Protein AF-A0A7V9MES2-F1 (afdb_monomer)

Sequence (75 aa):
MASRLAATPEASGAQLAALATGTAHAGLTGAYVERGRVRDSSPLSTDEATARELWAVSETLVAPWAAPVSVIPPT

Radius of gyration: 17.65 Å; Cα contacts (8 Å, |Δi|>4): 25; chains: 1; bounding box: 54×29×32 Å

Mean predicted aligned error: 8.05 Å

Solvent-accessible surface area (backbone atoms only — not com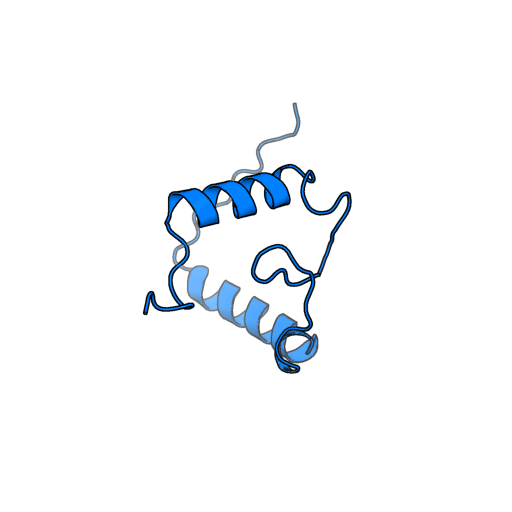parable to full-atom values): 5036 Å² total; per-residue (Å²): 134,84,75,96,78,72,75,52,72,66,60,48,49,52,53,50,50,29,50,78,70,34,74,71,48,73,87,75,73,98,73,45,71,55,97,90,35,82,46,87,69,61,75,73,80,70,38,63,66,61,52,53,52,52,48,57,51,48,52,63,73,42,53,90,72,56,69,84,81,76,79,76,75,88,128

Secondary structure (DSSP, 8-state):
---TT---HHHHHHHHHHHHTTSSSTT--S-EEETTEEE---GGGG-HHHHHHHHHHHHHHHGGG----------

Foldseek 3Di:
DDDPPDDDPVNVVVLVVCVVVCNLPNPDDPFDDDSSDTDDDDPVVPPPVVVVVVVVVVCVVCVVPDDPDDDPDDD

Structure (mmCIF, N/CA/C/O backbone):
data_AF-A0A7V9MES2-F1
#
_entry.id   AF-A0A7V9MES2-F1
#
loop_
_atom_site.group_PDB
_atom_site.id
_atom_site.type_symbol
_atom_site.label_atom_id
_atom_site.label_alt_id
_atom_site.label_comp_id
_atom_site.label_asym_id
_atom_site.label_entity_id
_atom_site.label_seq_id
_atom_site.pdbx_PDB_ins_code
_atom_site.Cartn_x
_atom_site.Cartn_y
_atom_site.Cartn_z
_atom_site.occupancy
_atom_site.B_iso_or_equiv
_atom_site.auth_seq_id
_atom_site.auth_comp_id
_atom_site.auth_asym_id
_atom_site.auth_atom_id
_atom_site.pdbx_PDB_model_num
ATOM 1 N N . MET A 1 1 ? 33.629 0.904 -9.004 1.00 38.25 1 MET A N 1
ATOM 2 C CA . MET A 1 1 ? 32.679 -0.139 -8.556 1.00 38.25 1 MET A CA 1
ATOM 3 C C . MET A 1 1 ? 31.325 0.537 -8.360 1.00 38.25 1 MET A C 1
ATOM 5 O O . MET A 1 1 ? 31.171 1.269 -7.394 1.00 38.25 1 MET A O 1
ATOM 9 N N . ALA A 1 2 ? 30.406 0.435 -9.327 1.00 42.62 2 ALA A N 1
ATOM 10 C CA . ALA A 1 2 ? 29.105 1.107 -9.240 1.00 42.62 2 ALA A CA 1
ATOM 11 C C . ALA A 1 2 ? 28.251 0.462 -8.135 1.00 42.62 2 ALA A C 1
ATOM 13 O O . ALA A 1 2 ? 28.161 -0.764 -8.052 1.00 42.62 2 ALA A O 1
ATOM 14 N N . SER A 1 3 ? 27.673 1.284 -7.262 1.00 46.88 3 SER A N 1
ATOM 15 C CA . SER A 1 3 ? 26.815 0.834 -6.164 1.00 46.88 3 SER A CA 1
ATOM 16 C C . SER A 1 3 ? 25.605 0.059 -6.702 1.00 46.88 3 SER A C 1
ATOM 18 O O . SER A 1 3 ? 24.879 0.557 -7.557 1.00 46.88 3 SER A O 1
ATOM 20 N N . ARG A 1 4 ? 25.350 -1.144 -6.167 1.00 56.44 4 ARG A N 1
ATOM 21 C CA . ARG A 1 4 ? 24.175 -1.990 -6.482 1.00 56.44 4 ARG A CA 1
ATOM 22 C C . ARG A 1 4 ? 22.835 -1.403 -5.983 1.00 56.44 4 ARG A C 1
ATOM 24 O O . ARG A 1 4 ? 21.805 -2.076 -6.064 1.00 56.44 4 ARG A O 1
ATOM 31 N N . LEU A 1 5 ? 22.834 -0.188 -5.429 1.00 58.94 5 LEU A N 1
ATOM 32 C CA . LEU A 1 5 ? 21.727 0.325 -4.618 1.00 58.94 5 LEU A CA 1
ATOM 33 C C . LEU A 1 5 ? 20.737 1.242 -5.348 1.00 58.94 5 LEU A C 1
ATOM 35 O O . LEU A 1 5 ? 19.590 1.278 -4.923 1.00 58.94 5 LEU A O 1
ATOM 39 N N . ALA A 1 6 ? 21.092 1.913 -6.444 1.00 62.09 6 ALA A N 1
ATOM 40 C CA . ALA A 1 6 ? 20.194 2.897 -7.057 1.00 62.09 6 ALA A CA 1
ATOM 41 C C . ALA A 1 6 ? 19.625 2.400 -8.395 1.00 62.09 6 ALA A C 1
ATOM 43 O O . ALA A 1 6 ? 20.347 2.303 -9.385 1.00 62.09 6 ALA A O 1
ATOM 44 N N . ALA A 1 7 ? 18.326 2.093 -8.430 1.00 74.75 7 ALA A N 1
ATOM 45 C CA . ALA A 1 7 ? 17.583 2.153 -9.686 1.00 74.75 7 ALA A CA 1
ATOM 46 C C . ALA A 1 7 ? 17.403 3.633 -10.053 1.00 74.75 7 ALA A C 1
ATOM 48 O O . ALA A 1 7 ? 17.194 4.462 -9.166 1.00 74.75 7 ALA A O 1
ATOM 49 N N . THR A 1 8 ? 17.492 3.978 -11.337 1.00 89.00 8 THR A N 1
ATOM 50 C CA . THR A 1 8 ? 17.133 5.335 -11.765 1.00 89.00 8 THR A CA 1
ATOM 51 C C . THR A 1 8 ? 15.613 5.528 -11.651 1.00 89.00 8 THR A C 1
ATOM 53 O O . THR A 1 8 ? 14.868 4.532 -11.623 1.00 89.00 8 THR A O 1
ATOM 56 N N . PRO A 1 9 ? 15.123 6.778 -11.590 1.00 91.56 9 PRO A N 1
ATOM 57 C CA . PRO A 1 9 ? 13.691 7.056 -11.654 1.00 91.56 9 PRO A CA 1
ATOM 58 C C . PRO A 1 9 ? 13.021 6.415 -12.876 1.00 91.56 9 PRO A C 1
ATOM 60 O O . PRO A 1 9 ? 11.961 5.812 -12.742 1.00 91.56 9 PRO A O 1
ATOM 63 N N . GLU A 1 10 ? 13.668 6.449 -14.042 1.00 93.50 10 GLU A N 1
ATOM 64 C CA . GLU A 1 10 ? 13.149 5.881 -15.292 1.00 93.50 10 GLU A CA 1
ATOM 65 C C . GLU A 1 10 ? 13.024 4.359 -15.207 1.00 93.50 10 GLU A C 1
ATOM 67 O O . GLU A 1 10 ? 11.991 3.795 -15.566 1.00 93.50 10 GLU A O 1
ATOM 72 N N . ALA A 1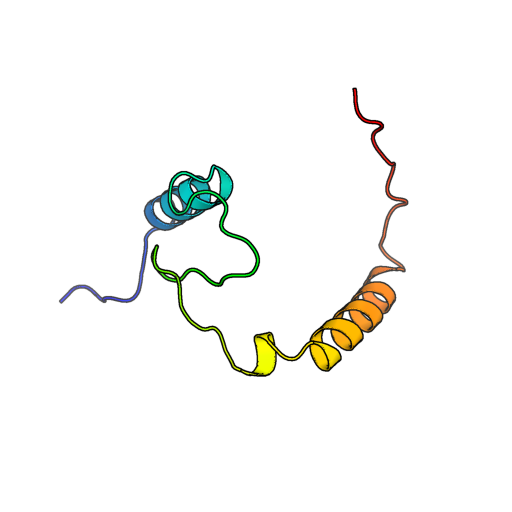 11 ? 14.050 3.681 -14.683 1.00 90.12 11 ALA A N 1
ATOM 73 C CA . ALA A 1 11 ? 14.024 2.232 -14.511 1.00 90.12 11 ALA A CA 1
ATOM 74 C C . ALA A 1 11 ? 12.938 1.797 -13.513 1.00 90.12 11 ALA A C 1
ATOM 76 O O . ALA A 1 11 ? 12.253 0.798 -13.737 1.00 90.12 11 ALA A O 1
ATOM 77 N N . SER A 1 12 ? 12.756 2.559 -12.431 1.00 90.44 12 SER A N 1
ATOM 78 C CA . SER A 1 12 ? 11.697 2.318 -11.443 1.00 90.44 12 SER A CA 1
ATOM 79 C C . SER A 1 12 ? 10.310 2.564 -12.039 1.00 90.44 12 SER A C 1
ATOM 81 O O . SER A 1 12 ? 9.410 1.742 -11.874 1.00 90.44 12 SER A O 1
ATOM 83 N N . GLY A 1 13 ? 10.152 3.654 -12.793 1.00 92.56 13 GLY A N 1
ATOM 84 C CA . GLY A 1 13 ? 8.909 4.003 -13.476 1.00 92.56 13 GLY A CA 1
ATOM 85 C C . GLY A 1 13 ? 8.493 2.951 -14.500 1.00 92.56 13 GLY A C 1
ATOM 86 O O . GLY A 1 13 ? 7.335 2.544 -14.518 1.00 92.56 13 GLY A O 1
ATOM 87 N N . ALA A 1 14 ? 9.438 2.435 -15.290 1.00 92.69 14 ALA A N 1
ATOM 88 C CA . ALA A 1 14 ? 9.172 1.360 -16.243 1.00 92.69 14 ALA A CA 1
ATOM 89 C C . ALA A 1 14 ? 8.694 0.070 -15.550 1.00 92.69 14 ALA A C 1
ATOM 91 O O . ALA A 1 14 ? 7.746 -0.564 -16.012 1.00 92.69 14 ALA A O 1
ATOM 92 N N . GLN A 1 15 ? 9.302 -0.303 -14.418 1.00 91.75 15 GLN A N 1
ATOM 93 C CA . GLN A 1 15 ? 8.879 -1.474 -13.638 1.00 91.75 15 GLN A CA 1
ATOM 94 C C . GLN A 1 15 ? 7.486 -1.286 -13.026 1.00 91.75 15 GLN A C 1
ATOM 96 O O . GLN A 1 15 ? 6.668 -2.204 -13.076 1.00 91.75 15 GLN A O 1
ATOM 101 N N . LEU A 1 16 ? 7.195 -0.096 -12.492 1.00 92.12 16 LEU A N 1
ATOM 102 C CA . LEU A 1 16 ? 5.876 0.228 -11.955 1.00 92.12 16 LEU A CA 1
ATOM 103 C C . LEU A 1 16 ? 4.803 0.204 -13.049 1.00 92.12 16 LEU A C 1
ATOM 105 O O . LEU A 1 16 ? 3.750 -0.397 -12.852 1.00 92.12 16 LEU A O 1
ATOM 109 N N . ALA A 1 17 ? 5.077 0.801 -14.211 1.00 93.62 17 ALA A N 1
ATOM 110 C CA . ALA A 1 17 ? 4.163 0.781 -15.349 1.00 93.62 17 ALA A CA 1
ATOM 111 C C . ALA A 1 17 ? 3.856 -0.656 -15.789 1.00 93.62 17 ALA A C 1
ATOM 113 O O . ALA A 1 17 ? 2.700 -0.993 -16.043 1.00 93.62 17 ALA A O 1
ATOM 114 N N . ALA A 1 18 ? 4.868 -1.526 -15.815 1.00 92.12 18 ALA A N 1
ATOM 115 C CA . ALA A 1 18 ? 4.679 -2.924 -16.173 1.00 92.12 18 ALA A CA 1
ATOM 116 C C . ALA A 1 18 ? 3.797 -3.690 -15.165 1.00 92.12 18 ALA A C 1
ATOM 118 O O . ALA A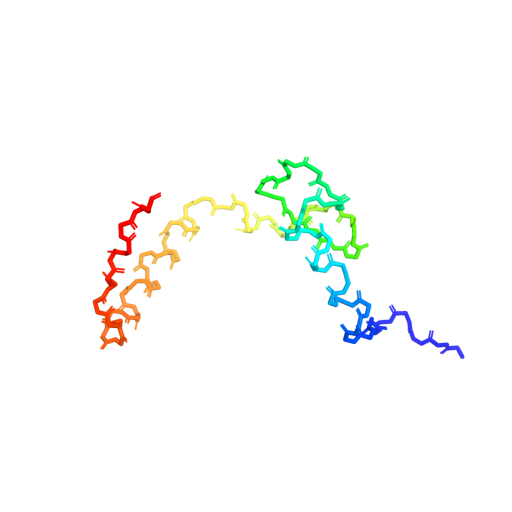 1 18 ? 3.004 -4.543 -15.561 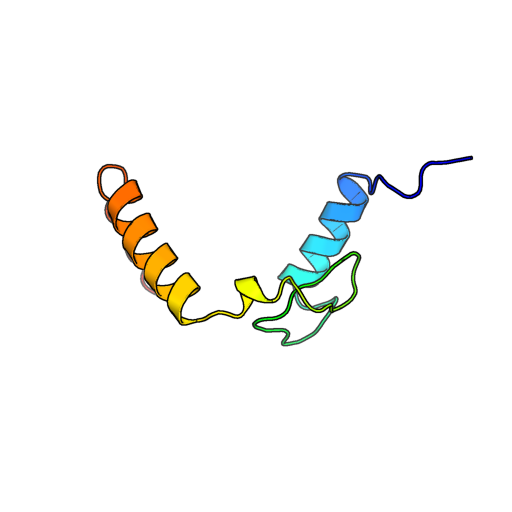1.00 92.12 18 ALA A O 1
ATOM 119 N N . LEU A 1 19 ? 3.887 -3.367 -13.871 1.00 91.81 19 LEU A N 1
ATOM 120 C CA . LEU A 1 19 ? 3.001 -3.925 -12.842 1.00 91.81 19 LEU A CA 1
ATOM 121 C C . LEU A 1 19 ? 1.572 -3.388 -12.969 1.00 91.81 19 LEU A C 1
ATOM 123 O O . LEU A 1 19 ? 0.631 -4.174 -13.024 1.00 91.81 19 LEU A O 1
ATOM 127 N N . ALA A 1 20 ? 1.413 -2.068 -13.077 1.00 91.00 20 ALA A N 1
ATOM 128 C CA . ALA A 1 20 ? 0.108 -1.411 -13.169 1.00 91.00 20 ALA A CA 1
ATOM 129 C C . ALA A 1 20 ? -0.688 -1.830 -14.417 1.00 91.00 20 ALA A C 1
ATOM 131 O O . ALA A 1 20 ? -1.914 -1.866 -14.392 1.00 91.00 20 ALA A O 1
ATOM 132 N N . THR A 1 21 ? 0.012 -2.166 -15.504 1.00 91.44 21 THR A N 1
ATOM 133 C CA . THR A 1 21 ? -0.588 -2.631 -16.766 1.00 91.44 21 THR A CA 1
ATOM 134 C C . THR A 1 21 ? -0.675 -4.156 -16.878 1.00 91.44 21 THR A C 1
ATOM 136 O O . THR A 1 21 ? -1.122 -4.664 -17.902 1.00 91.44 21 THR A O 1
ATOM 139 N N . GLY A 1 22 ? -0.245 -4.906 -15.854 1.00 87.38 22 GLY A N 1
ATOM 140 C CA . GLY A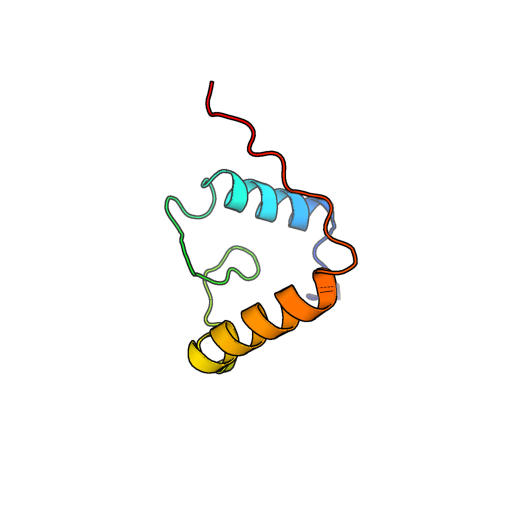 1 22 ? -0.305 -6.371 -15.835 1.00 87.38 22 GLY A CA 1
ATOM 141 C C . GLY A 1 22 ? 0.681 -7.080 -16.771 1.00 87.38 22 GLY A C 1
ATOM 142 O O . GLY A 1 22 ? 0.554 -8.283 -16.988 1.00 87.38 22 GLY A O 1
ATOM 143 N N . THR A 1 23 ? 1.674 -6.374 -17.318 1.00 89.88 23 THR A N 1
ATOM 144 C CA . THR A 1 23 ? 2.661 -6.945 -18.254 1.00 89.88 23 THR A CA 1
ATOM 145 C C . THR A 1 23 ? 3.833 -7.638 -17.554 1.00 89.88 23 THR A C 1
ATOM 147 O O . THR A 1 23 ? 4.449 -8.522 -18.144 1.00 89.88 23 THR A O 1
ATOM 150 N N . ALA A 1 24 ? 4.133 -7.289 -16.296 1.00 82.38 24 ALA A N 1
ATOM 151 C CA . ALA A 1 24 ? 5.189 -7.942 -15.513 1.00 82.38 24 ALA A CA 1
ATOM 152 C C . ALA A 1 24 ? 4.720 -9.219 -14.790 1.00 82.38 24 ALA A C 1
ATOM 154 O O . ALA A 1 24 ? 5.520 -10.136 -14.633 1.00 82.38 24 ALA A O 1
ATOM 155 N N . HIS A 1 25 ? 3.446 -9.281 -14.372 1.00 85.69 25 HIS A N 1
ATOM 156 C CA . HIS A 1 25 ? 2.814 -10.429 -13.698 1.00 85.69 25 HIS A CA 1
ATOM 157 C C . HIS A 1 25 ? 1.294 -10.385 -13.920 1.00 85.69 25 HIS A C 1
ATOM 159 O O . HIS A 1 25 ? 0.577 -9.676 -13.211 1.00 85.69 25 HIS A O 1
ATOM 165 N N . ALA A 1 26 ? 0.789 -11.109 -14.919 1.00 87.12 26 ALA A N 1
ATOM 166 C CA . ALA A 1 26 ? -0.635 -11.087 -15.250 1.00 87.12 26 ALA A CA 1
ATOM 167 C C . ALA A 1 26 ? -1.491 -11.634 -14.090 1.00 87.12 26 ALA A C 1
ATOM 169 O O . ALA A 1 26 ? -1.256 -12.742 -13.610 1.00 87.12 26 ALA A O 1
ATOM 170 N N . GLY A 1 27 ? -2.490 -10.861 -13.649 1.00 84.12 27 GLY A N 1
ATOM 171 C CA . GLY A 1 27 ? -3.444 -11.274 -12.610 1.00 84.12 27 GLY A CA 1
ATOM 172 C C . GLY A 1 27 ? -2.904 -11.273 -11.173 1.00 84.12 27 GLY A C 1
ATOM 173 O O . GLY A 1 27 ? -3.563 -11.801 -10.279 1.00 84.12 27 GLY A O 1
ATOM 174 N N . LEU A 1 28 ? -1.726 -10.693 -10.924 1.00 88.38 28 LEU A N 1
ATOM 175 C CA . LEU A 1 28 ? -1.134 -10.649 -9.588 1.00 88.38 28 LEU A CA 1
ATOM 176 C C . LEU A 1 28 ? -1.968 -9.779 -8.632 1.00 88.38 28 LEU A C 1
ATOM 178 O O . LEU A 1 28 ? -2.173 -8.595 -8.882 1.00 88.38 28 LEU A O 1
ATOM 182 N N . THR A 1 29 ? -2.410 -10.358 -7.515 1.00 89.44 29 THR A N 1
ATOM 183 C CA . THR A 1 29 ? -3.134 -9.663 -6.437 1.00 89.44 29 THR A CA 1
ATOM 184 C C . THR A 1 29 ? -2.525 -10.038 -5.089 1.00 89.44 29 THR A C 1
ATOM 186 O O . THR A 1 29 ? -2.156 -11.191 -4.882 1.00 89.44 29 THR A O 1
ATOM 189 N N . GLY A 1 30 ? -2.414 -9.071 -4.172 1.00 88.69 30 GLY A N 1
ATOM 190 C CA . GLY A 1 30 ? -2.005 -9.321 -2.782 1.00 88.69 30 GLY A CA 1
ATOM 191 C C . GLY A 1 30 ? -0.536 -9.711 -2.580 1.00 88.69 30 GLY A C 1
ATOM 192 O O . GLY A 1 30 ? -0.190 -10.222 -1.521 1.00 88.69 30 GLY A O 1
ATOM 193 N N . ALA A 1 31 ? 0.330 -9.488 -3.572 1.00 91.75 31 ALA A N 1
ATOM 194 C CA . ALA A 1 31 ? 1.743 -9.851 -3.510 1.00 91.75 31 ALA A CA 1
ATOM 195 C C . ALA A 1 31 ? 2.657 -8.622 -3.479 1.00 91.75 31 ALA A C 1
ATOM 197 O O . ALA A 1 31 ? 2.351 -7.579 -4.060 1.00 91.75 31 ALA A O 1
ATOM 198 N N . TYR A 1 32 ? 3.822 -8.777 -2.853 1.00 93.44 32 TYR A N 1
ATOM 199 C CA . TYR A 1 32 ? 4.872 -7.768 -2.841 1.00 93.44 32 TYR A CA 1
ATOM 200 C C . TYR A 1 32 ? 5.892 -8.041 -3.954 1.00 93.44 32 TYR A C 1
ATOM 202 O O . TYR A 1 32 ? 6.355 -9.171 -4.130 1.00 93.44 32 TYR A O 1
ATOM 210 N N . VAL A 1 33 ? 6.241 -7.004 -4.722 1.00 93.19 33 VAL A N 1
ATOM 211 C CA . VAL A 1 33 ? 7.208 -7.096 -5.823 1.00 93.19 33 VAL A CA 1
ATOM 212 C C . VAL A 1 33 ? 8.416 -6.222 -5.529 1.00 93.19 33 VAL A C 1
ATOM 214 O O . VAL A 1 33 ? 8.311 -5.005 -5.412 1.00 93.19 33 VAL A O 1
ATOM 217 N N . GLU A 1 34 ? 9.589 -6.843 -5.500 1.00 90.69 34 GLU A N 1
ATOM 218 C CA . GLU A 1 34 ? 10.869 -6.174 -5.327 1.00 90.69 34 GLU A CA 1
ATOM 219 C C . GLU A 1 34 ? 11.736 -6.398 -6.570 1.00 90.69 34 GLU A C 1
ATOM 221 O O . GLU A 1 34 ? 12.068 -7.534 -6.927 1.00 90.69 34 GLU A O 1
ATOM 226 N N . ARG A 1 35 ? 12.120 -5.305 -7.246 1.00 86.31 35 ARG A N 1
ATOM 227 C CA . ARG A 1 35 ? 12.988 -5.332 -8.443 1.00 86.31 35 ARG A CA 1
ATOM 228 C C . ARG A 1 35 ? 12.486 -6.322 -9.509 1.00 86.31 35 ARG A C 1
ATOM 230 O O . ARG A 1 35 ? 13.251 -7.130 -10.038 1.00 86.31 35 ARG A O 1
ATOM 237 N N . GLY A 1 36 ? 11.180 -6.284 -9.776 1.00 86.75 36 GLY A N 1
ATOM 238 C CA . GLY A 1 36 ? 10.499 -7.126 -10.765 1.00 86.75 36 GLY A CA 1
ATOM 239 C C . GLY A 1 36 ? 10.201 -8.564 -10.325 1.00 86.75 36 GLY A C 1
ATOM 240 O O . GLY A 1 36 ? 9.623 -9.320 -11.104 1.00 86.75 36 GLY A O 1
ATOM 241 N N . ARG A 1 37 ? 10.557 -8.967 -9.099 1.00 89.75 37 ARG A N 1
ATOM 242 C CA . ARG A 1 37 ? 10.315 -10.324 -8.586 1.00 89.75 37 ARG A CA 1
ATOM 243 C C . ARG A 1 37 ? 9.329 -10.312 -7.431 1.00 89.75 37 ARG A C 1
ATOM 245 O O . ARG A 1 37 ? 9.449 -9.476 -6.542 1.00 89.75 37 ARG A O 1
ATOM 252 N N . VAL A 1 38 ? 8.415 -11.277 -7.417 1.00 93.25 38 VAL A N 1
ATOM 253 C CA . VAL A 1 38 ? 7.563 -11.533 -6.251 1.00 93.25 38 VAL A CA 1
ATOM 254 C C . VAL A 1 38 ? 8.438 -12.006 -5.092 1.00 93.25 38 VAL A C 1
ATOM 256 O O . VAL A 1 38 ? 9.316 -12.856 -5.276 1.00 93.25 38 VAL A O 1
ATOM 259 N N . ARG A 1 39 ? 8.234 -11.416 -3.917 1.00 93.38 39 ARG A N 1
ATOM 260 C CA . ARG A 1 39 ? 8.973 -11.711 -2.690 1.00 93.38 39 ARG A CA 1
ATOM 261 C C . ARG A 1 39 ? 8.031 -11.701 -1.500 1.00 93.38 39 ARG A C 1
ATOM 263 O O . ARG A 1 39 ? 7.036 -10.980 -1.502 1.00 93.38 39 ARG A O 1
ATOM 270 N N . ASP A 1 40 ? 8.410 -12.445 -0.472 1.00 93.12 40 ASP A N 1
ATOM 271 C CA . ASP A 1 40 ? 7.792 -12.292 0.834 1.00 93.12 40 ASP A CA 1
ATOM 272 C C . ASP A 1 40 ? 8.141 -10.912 1.393 1.00 93.12 40 ASP A C 1
ATOM 274 O O . ASP A 1 40 ? 9.280 -10.443 1.303 1.00 93.12 40 ASP A O 1
ATOM 278 N N . SER A 1 41 ? 7.129 -10.258 1.947 1.00 92.38 41 SER A N 1
ATOM 279 C CA . SER A 1 41 ? 7.292 -9.028 2.710 1.00 92.38 41 SER A CA 1
ATOM 280 C C . SER A 1 41 ? 7.597 -9.367 4.178 1.00 92.38 41 SER A C 1
ATOM 282 O O . SER A 1 41 ? 7.807 -10.525 4.546 1.00 92.38 41 SER A O 1
ATOM 284 N N . SER A 1 42 ? 7.654 -8.360 5.048 1.00 93.12 42 SER A N 1
ATOM 285 C CA . SER A 1 42 ? 7.822 -8.581 6.484 1.00 93.12 42 SER A CA 1
ATOM 286 C C . SER A 1 42 ? 6.663 -9.419 7.057 1.00 93.12 42 SER A C 1
ATOM 288 O O . SER A 1 42 ? 5.521 -9.239 6.629 1.00 93.12 42 SER A O 1
ATOM 290 N N . PRO A 1 43 ? 6.894 -10.279 8.067 1.00 92.62 43 PRO A N 1
ATOM 291 C CA . PRO A 1 43 ? 5.820 -11.073 8.673 1.00 92.62 43 PRO A CA 1
ATOM 292 C C . PRO A 1 43 ? 4.643 -10.224 9.177 1.00 92.62 43 PRO A C 1
ATOM 294 O O . PRO A 1 43 ? 3.486 -10.572 8.957 1.00 92.62 43 PRO A O 1
ATOM 297 N N . LEU A 1 44 ? 4.930 -9.056 9.766 1.00 94.12 44 LEU A N 1
ATOM 298 C CA . LEU A 1 44 ? 3.902 -8.122 10.238 1.00 94.12 44 LEU A CA 1
ATOM 299 C C . LEU A 1 44 ? 3.007 -7.588 9.114 1.00 94.12 44 LEU A C 1
ATOM 301 O O . LEU A 1 44 ? 1.850 -7.279 9.363 1.00 94.12 44 LEU A O 1
ATOM 305 N N . SER A 1 45 ? 3.500 -7.506 7.873 1.00 92.62 45 SER A N 1
ATOM 306 C CA . SER A 1 45 ? 2.676 -7.055 6.742 1.00 92.62 45 SER A CA 1
ATOM 307 C C . SER A 1 45 ? 1.566 -8.038 6.353 1.00 92.62 45 SER A C 1
ATOM 309 O O . SER A 1 45 ? 0.669 -7.669 5.602 1.00 92.62 45 SER A O 1
ATOM 311 N N . THR A 1 46 ? 1.616 -9.270 6.871 1.00 93.00 46 THR A N 1
ATOM 312 C CA . THR A 1 46 ? 0.578 -10.294 6.675 1.00 93.00 46 THR A CA 1
ATOM 313 C C . THR A 1 46 ? -0.343 -10.465 7.884 1.00 93.00 46 THR A C 1
ATOM 315 O O . THR A 1 46 ? -1.259 -11.283 7.837 1.00 93.00 46 THR A O 1
ATOM 318 N N . ASP A 1 47 ? -0.132 -9.702 8.964 1.00 96.81 47 ASP A N 1
ATOM 319 C CA . ASP A 1 47 ? -1.015 -9.732 10.129 1.00 96.81 47 ASP A CA 1
ATOM 320 C C . ASP A 1 47 ? -2.316 -8.972 9.841 1.00 96.81 47 ASP A C 1
ATOM 322 O O . ASP A 1 47 ? -2.377 -7.740 9.850 1.00 96.81 47 ASP A O 1
ATOM 326 N N . GLU A 1 48 ? -3.377 -9.735 9.597 1.00 96.75 48 GLU A N 1
ATOM 327 C CA . GLU A 1 48 ? -4.697 -9.206 9.273 1.00 96.75 48 GLU A CA 1
ATOM 328 C C . GLU A 1 48 ? -5.316 -8.399 10.424 1.00 96.75 48 GLU A C 1
ATOM 330 O O . GLU A 1 48 ? -6.034 -7.430 10.178 1.00 96.75 48 GLU A O 1
ATOM 335 N N . ALA A 1 49 ? -5.049 -8.764 11.684 1.00 97.50 49 ALA A N 1
ATOM 336 C CA . ALA A 1 49 ? -5.593 -8.037 12.827 1.00 97.50 49 ALA A CA 1
ATOM 337 C C . ALA A 1 49 ? -4.979 -6.635 12.906 1.00 97.50 49 ALA A C 1
ATOM 339 O O . ALA A 1 49 ? -5.714 -5.647 12.965 1.00 97.50 49 ALA A O 1
ATOM 340 N N . THR A 1 50 ? -3.652 -6.559 12.790 1.00 96.94 50 THR A N 1
ATOM 341 C CA . THR A 1 50 ? -2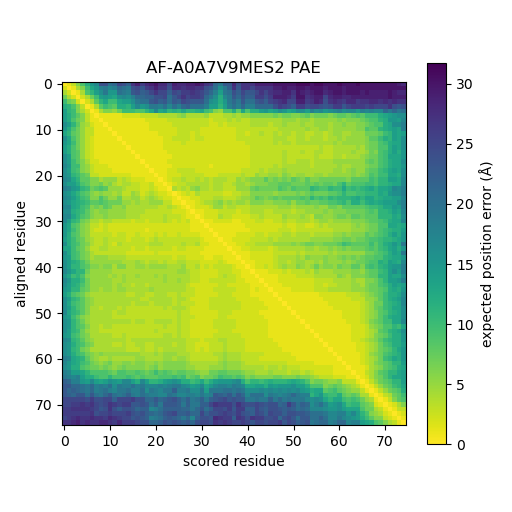.922 -5.288 12.719 1.00 96.94 50 THR A CA 1
ATOM 342 C C . THR A 1 50 ? -3.352 -4.466 11.501 1.00 96.94 50 THR A C 1
ATOM 344 O O . THR A 1 50 ? -3.553 -3.259 11.620 1.00 96.94 50 THR A O 1
ATOM 347 N N . ALA A 1 51 ? -3.556 -5.090 10.335 1.00 97.12 51 ALA A N 1
ATOM 348 C CA . ALA A 1 51 ? -4.021 -4.387 9.137 1.00 97.12 51 ALA A CA 1
ATOM 349 C C . ALA A 1 51 ? -5.418 -3.765 9.325 1.00 97.12 51 ALA A C 1
ATOM 351 O O . ALA A 1 51 ? -5.643 -2.618 8.930 1.00 97.12 51 ALA A O 1
ATOM 352 N N . ARG A 1 52 ? -6.348 -4.491 9.963 1.00 98.19 52 ARG A N 1
ATOM 353 C CA . ARG A 1 52 ? -7.696 -3.990 10.276 1.00 98.19 52 ARG A CA 1
ATOM 354 C C . ARG A 1 52 ? -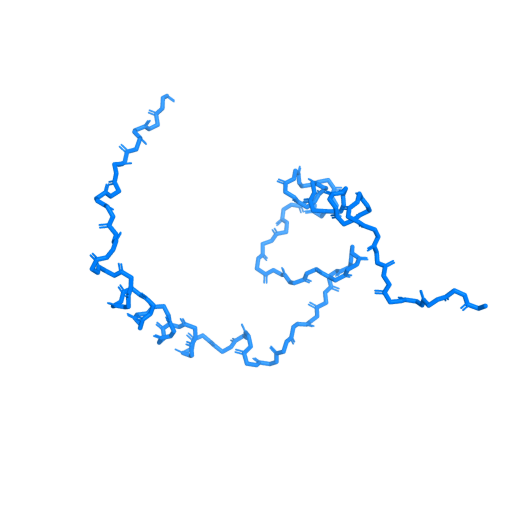7.666 -2.837 11.280 1.00 98.19 52 ARG A C 1
ATOM 356 O O . ARG A 1 52 ? -8.355 -1.841 11.075 1.00 98.19 52 ARG A O 1
ATOM 363 N N . GLU A 1 53 ? -6.862 -2.948 12.336 1.00 98.25 53 GLU A N 1
ATOM 364 C CA . GLU A 1 53 ? -6.694 -1.870 13.318 1.00 98.25 53 GLU A CA 1
ATOM 365 C C . GLU A 1 53 ? -6.084 -0.619 12.674 1.00 98.25 53 GLU A C 1
ATOM 367 O O . GLU A 1 53 ? -6.606 0.487 12.836 1.00 98.25 53 GLU A O 1
ATOM 372 N N . LEU A 1 54 ? -5.031 -0.797 11.871 1.00 97.75 54 LEU A N 1
ATOM 373 C CA . LEU A 1 54 ? -4.381 0.291 11.149 1.00 97.75 54 LEU A CA 1
ATOM 374 C C . LEU A 1 54 ? -5.357 1.023 10.224 1.00 97.75 54 LEU A C 1
ATOM 376 O O . LEU A 1 54 ? -5.322 2.252 10.157 1.00 97.75 54 LEU A O 1
ATOM 380 N N . 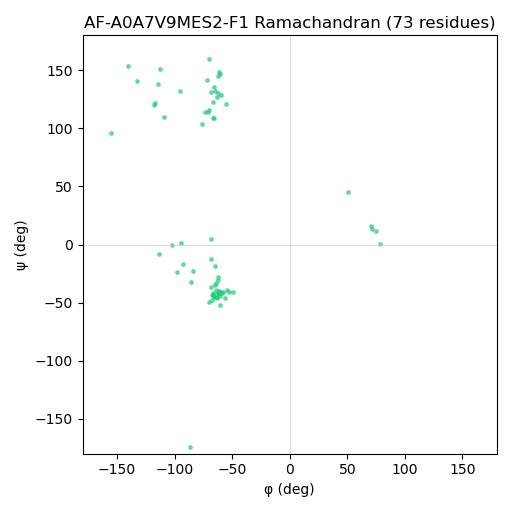TRP A 1 55 ? -6.235 0.293 9.532 1.00 97.44 55 TRP A N 1
ATOM 381 C CA . TRP A 1 55 ? -7.263 0.892 8.684 1.00 97.44 55 TRP A CA 1
ATOM 382 C C . TRP A 1 55 ? -8.212 1.788 9.490 1.00 97.44 55 TRP A C 1
ATOM 384 O O . TRP A 1 55 ? -8.350 2.968 9.172 1.00 97.44 55 TRP A O 1
ATOM 394 N N . ALA A 1 56 ? -8.788 1.271 10.580 1.00 97.69 56 ALA A N 1
ATOM 395 C CA . ALA A 1 56 ? -9.736 2.015 11.415 1.00 97.69 56 ALA A CA 1
ATOM 396 C C . ALA A 1 56 ? -9.118 3.281 12.040 1.00 97.69 56 ALA A C 1
ATOM 398 O O . ALA A 1 56 ? -9.740 4.350 12.089 1.00 97.69 56 ALA A O 1
ATOM 399 N N . VAL A 1 57 ? -7.864 3.189 12.494 1.00 98.06 57 VAL A N 1
ATOM 400 C CA . VAL A 1 57 ? -7.128 4.350 13.013 1.00 98.06 57 VAL A CA 1
ATOM 401 C C . VAL A 1 57 ? -6.863 5.354 11.894 1.00 98.06 57 VAL A C 1
ATOM 403 O O . VAL A 1 57 ? -7.067 6.552 12.088 1.00 98.06 57 VAL A O 1
ATOM 406 N N . SER A 1 58 ? -6.463 4.885 10.711 1.00 97.12 58 SER A N 1
ATOM 407 C CA . SER A 1 58 ? -6.201 5.755 9.560 1.00 97.12 58 SER A CA 1
ATOM 408 C C . SER A 1 58 ? -7.451 6.526 9.142 1.00 97.12 58 SER A C 1
ATOM 410 O O . SER A 1 58 ? -7.365 7.737 8.958 1.00 97.12 58 SER A O 1
ATOM 412 N N . GLU A 1 59 ? -8.614 5.869 9.073 1.00 95.50 59 GLU A N 1
ATOM 413 C CA . GLU A 1 59 ? -9.904 6.523 8.808 1.00 95.50 59 GLU A CA 1
ATOM 414 C C . GLU A 1 59 ? -10.187 7.634 9.821 1.00 95.50 59 GLU A C 1
ATOM 416 O O . GLU A 1 59 ? -10.518 8.754 9.437 1.00 95.50 59 GLU A O 1
ATOM 421 N N . THR A 1 60 ? -9.977 7.360 11.111 1.00 96.38 60 THR A N 1
ATOM 422 C CA . THR A 1 60 ? -10.176 8.349 12.180 1.00 96.38 60 THR A CA 1
ATOM 423 C C . THR A 1 60 ? -9.242 9.553 12.026 1.00 96.38 60 THR A C 1
ATOM 425 O O . THR A 1 60 ? -9.663 10.694 12.217 1.00 96.38 60 THR A O 1
ATOM 428 N N . LEU A 1 61 ? -7.980 9.319 11.655 1.00 96.88 61 LEU A N 1
ATOM 429 C CA . LEU A 1 61 ? -6.978 10.374 11.489 1.00 96.88 61 LEU A CA 1
ATOM 430 C C . LEU A 1 61 ? -7.269 11.284 10.289 1.00 96.88 61 LEU A C 1
ATOM 432 O O . LEU A 1 61 ? -7.023 12.489 10.362 1.00 96.88 61 LEU A O 1
ATOM 436 N N . VAL A 1 62 ? -7.782 10.726 9.189 1.00 94.88 62 VAL A N 1
ATOM 437 C CA . VAL A 1 62 ? -8.036 11.488 7.955 1.00 94.88 62 VAL A CA 1
ATOM 438 C C . VAL A 1 62 ? -9.455 12.038 7.861 1.00 94.88 62 VAL A C 1
ATOM 440 O O . VAL A 1 62 ? -9.674 12.966 7.087 1.00 94.88 62 VAL A O 1
ATOM 443 N N . ALA A 1 63 ? -10.404 11.530 8.654 1.00 92.38 63 ALA A N 1
ATOM 444 C CA . ALA A 1 63 ? -11.805 11.954 8.626 1.00 92.38 63 ALA A CA 1
ATOM 445 C C . ALA A 1 63 ? -12.012 13.483 8.674 1.00 92.38 63 ALA A C 1
ATOM 447 O O . ALA A 1 63 ? -12.829 13.973 7.895 1.00 92.38 63 ALA A O 1
ATOM 448 N N . PRO A 1 64 ? -11.270 14.275 9.481 1.00 92.69 64 PRO A N 1
ATOM 449 C CA . PRO A 1 64 ? -11.431 15.733 9.494 1.00 92.69 64 PRO A CA 1
ATOM 450 C C . PRO A 1 64 ? -11.043 16.431 8.179 1.00 92.69 64 PRO A C 1
ATOM 452 O O . PRO A 1 64 ? -11.415 17.582 7.963 1.00 92.69 64 PRO A O 1
ATOM 455 N N . TRP A 1 65 ? -10.277 15.755 7.322 1.00 90.12 65 TRP A N 1
ATOM 456 C CA . TRP A 1 65 ? -9.691 16.290 6.088 1.00 90.12 65 TRP A CA 1
ATOM 457 C C . TRP A 1 65 ? -10.274 15.654 4.826 1.00 90.12 65 TRP A C 1
ATOM 459 O O . TRP A 1 65 ? -9.971 16.090 3.714 1.00 90.12 65 TRP A O 1
ATOM 469 N N . ALA A 1 66 ? -11.087 14.611 4.980 1.00 82.31 66 ALA A N 1
ATOM 470 C CA . ALA A 1 66 ? -11.701 13.922 3.865 1.00 82.31 66 ALA A CA 1
ATOM 471 C C . ALA A 1 66 ? -12.821 14.792 3.278 1.00 82.31 66 ALA A C 1
ATOM 473 O O . ALA A 1 66 ? -13.849 15.031 3.912 1.00 82.31 66 ALA A O 1
ATOM 474 N N . ALA A 1 67 ? -12.636 15.255 2.040 1.00 76.12 67 ALA A N 1
ATOM 475 C CA . ALA A 1 67 ? -13.757 15.750 1.252 1.00 76.12 67 ALA A CA 1
ATOM 476 C C . ALA A 1 67 ? -14.762 14.601 1.037 1.00 76.12 67 ALA A C 1
ATOM 478 O O . ALA A 1 67 ? -14.342 13.443 0.927 1.00 76.12 67 ALA A O 1
ATOM 479 N N . PRO A 1 68 ? -16.073 14.882 0.945 1.00 73.81 68 PRO A N 1
ATOM 480 C CA . PRO A 1 68 ? -17.039 13.856 0.584 1.00 73.81 68 PRO A CA 1
ATOM 481 C C . PRO A 1 68 ? -16.634 13.230 -0.753 1.00 73.81 68 PRO A C 1
ATOM 483 O O . PRO A 1 68 ? -16.505 13.920 -1.767 1.00 73.81 68 PRO A O 1
ATOM 486 N N . VAL A 1 69 ? -16.412 11.916 -0.747 1.00 72.00 69 VAL A N 1
ATOM 487 C CA . VAL A 1 69 ? -16.115 11.164 -1.965 1.00 72.00 69 VAL A CA 1
ATOM 488 C C . VAL A 1 69 ? -17.368 11.199 -2.833 1.00 72.00 69 VAL A C 1
ATOM 490 O O . VAL A 1 69 ? -18.377 10.575 -2.511 1.00 72.00 69 VAL A O 1
ATOM 493 N N . SER A 1 70 ? -17.322 11.948 -3.935 1.00 65.50 70 SER A N 1
ATOM 494 C CA . SER A 1 70 ? -18.333 11.807 -4.979 1.00 65.50 70 SER A CA 1
ATOM 495 C C . SER A 1 70 ? -18.113 10.469 -5.664 1.00 65.50 70 SER A C 1
ATOM 497 O O . SER A 1 70 ? -17.076 10.241 -6.286 1.00 65.50 70 SER A O 1
ATOM 499 N N . VAL A 1 71 ? -19.092 9.578 -5.541 1.00 66.50 71 VAL A N 1
ATOM 500 C CA . VAL A 1 71 ? -19.138 8.358 -6.342 1.00 66.50 71 VAL A CA 1
ATOM 501 C C . VAL A 1 71 ? -19.346 8.797 -7.788 1.00 66.50 71 VAL A C 1
ATOM 503 O O . VAL A 1 71 ? -20.414 9.301 -8.129 1.00 66.50 71 VAL A O 1
ATOM 506 N N . ILE A 1 72 ? -18.322 8.656 -8.631 1.00 65.56 72 ILE A N 1
ATO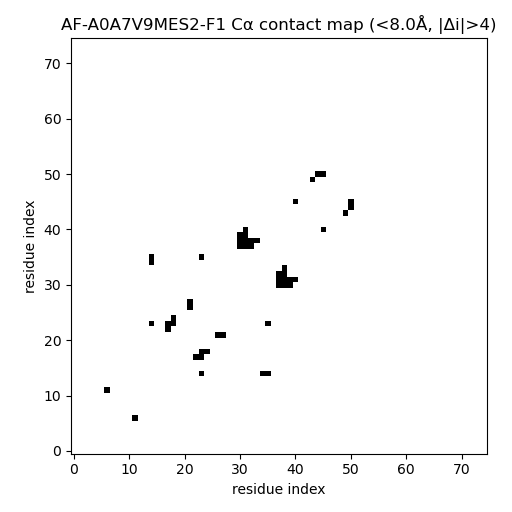M 507 C CA . ILE A 1 72 ? -18.496 8.784 -10.080 1.00 65.56 72 ILE A CA 1
ATOM 508 C C . ILE A 1 72 ? -19.267 7.529 -10.509 1.00 65.56 72 ILE A C 1
ATOM 510 O O . ILE A 1 72 ? -18.740 6.426 -10.339 1.00 65.56 72 ILE A O 1
ATOM 514 N N . PRO A 1 73 ? -20.517 7.645 -10.991 1.00 54.28 73 PRO A N 1
ATOM 515 C CA . PRO A 1 73 ? -21.254 6.481 -11.456 1.00 54.28 73 PRO A CA 1
ATOM 516 C C . PRO A 1 73 ? -20.521 5.854 -12.653 1.00 54.28 73 PRO A C 1
ATOM 518 O O . PRO A 1 73 ? -19.935 6.588 -13.455 1.00 54.28 73 PRO A O 1
ATOM 521 N N . PRO A 1 74 ? -20.535 4.517 -12.791 1.00 63.44 74 PRO A N 1
ATOM 522 C CA . PRO A 1 74 ? -19.980 3.877 -13.975 1.00 63.44 74 PRO A CA 1
ATOM 523 C C . PRO A 1 74 ? -20.769 4.327 -15.215 1.00 63.44 74 PRO A C 1
ATOM 525 O O . PRO A 1 74 ? -22.001 4.317 -15.198 1.00 63.44 74 PRO A O 1
ATOM 528 N N . THR A 1 75 ? -20.051 4.760 -16.255 1.00 65.88 75 THR A N 1
ATOM 529 C CA . THR A 1 75 ? -20.584 5.074 -17.595 1.00 65.88 75 THR A CA 1
ATOM 530 C C . THR A 1 75 ? -20.909 3.820 -18.382 1.00 65.88 75 THR A C 1
ATOM 532 O O . THR A 1 75 ? -20.084 2.880 -18.301 1.00 65.88 75 THR A O 1
#

pLDDT: mean 85.73, std 14.06, range [38.25, 98.25]